Protein AF-A0A954WI90-F1 (afdb_monomer)

Structure (mmCIF, N/CA/C/O backbone):
data_AF-A0A954WI90-F1
#
_entry.id   AF-A0A954WI90-F1
#
loop_
_atom_site.group_PDB
_atom_site.id
_atom_site.type_symbol
_atom_site.label_atom_id
_atom_site.label_alt_id
_atom_site.label_comp_id
_atom_site.label_asym_id
_atom_site.label_entity_id
_atom_site.label_seq_id
_atom_site.pdbx_PDB_ins_code
_atom_site.Cartn_x
_atom_site.Cartn_y
_atom_site.Cartn_z
_atom_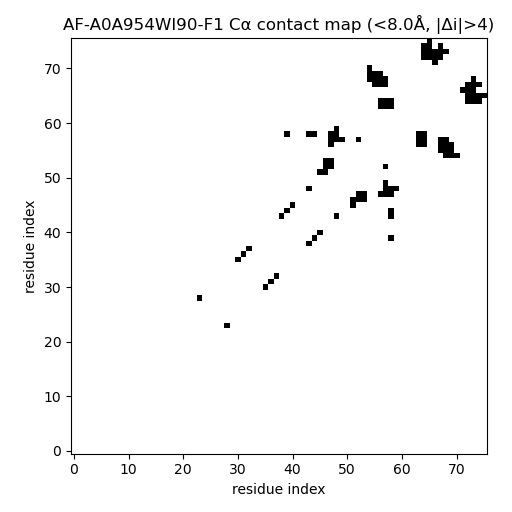site.occupancy
_atom_site.B_iso_or_equiv
_atom_site.auth_seq_id
_atom_site.auth_comp_id
_atom_site.auth_asym_id
_atom_site.auth_atom_id
_atom_site.pdbx_PDB_model_num
ATOM 1 N N . MET A 1 1 ? 15.275 -38.293 41.024 1.00 50.84 1 MET A N 1
ATOM 2 C CA . MET A 1 1 ? 14.889 -36.938 41.486 1.00 50.84 1 MET A CA 1
ATOM 3 C C . MET A 1 1 ? 14.834 -35.890 40.356 1.00 50.84 1 MET A C 1
ATOM 5 O O . MET A 1 1 ? 14.239 -34.849 40.563 1.00 50.84 1 MET A O 1
ATOM 9 N N . PHE A 1 2 ? 15.334 -36.164 39.137 1.00 46.84 2 PHE A N 1
ATOM 10 C CA . PHE A 1 2 ? 15.346 -35.213 38.000 1.00 46.84 2 PHE A CA 1
ATOM 11 C C . PHE A 1 2 ? 14.143 -35.283 37.028 1.00 46.84 2 PHE A C 1
ATOM 13 O O . PHE A 1 2 ? 14.146 -34.620 35.998 1.00 46.84 2 PHE A O 1
ATOM 20 N N . ARG A 1 3 ? 13.109 -36.090 37.311 1.00 52.44 3 ARG A N 1
ATOM 21 C CA . ARG A 1 3 ? 11.999 -36.349 36.365 1.00 52.44 3 ARG A CA 1
ATOM 22 C C . ARG A 1 3 ? 10.722 -35.526 36.585 1.00 52.44 3 ARG A C 1
ATOM 24 O O . ARG A 1 3 ? 9.763 -35.731 35.856 1.00 52.44 3 ARG A O 1
ATOM 31 N N . LEU A 1 4 ? 10.707 -34.592 37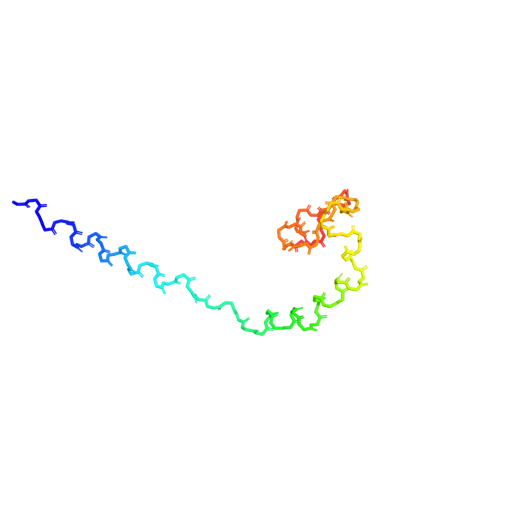.542 1.00 50.16 4 LEU A N 1
ATOM 32 C CA . LEU A 1 4 ? 9.539 -33.733 37.811 1.00 50.16 4 LEU A CA 1
ATOM 33 C C . LEU A 1 4 ? 9.672 -32.290 37.279 1.00 50.16 4 LEU A C 1
ATOM 35 O O . LEU A 1 4 ? 8.669 -31.594 37.190 1.00 50.16 4 LEU A O 1
ATOM 39 N N . ALA A 1 5 ? 10.873 -31.843 36.886 1.00 51.78 5 ALA A N 1
ATOM 40 C CA . ALA A 1 5 ? 11.120 -30.456 36.464 1.00 51.78 5 ALA A CA 1
ATOM 41 C C . ALA A 1 5 ? 10.737 -30.151 35.000 1.00 51.78 5 ALA A C 1
ATOM 43 O O . ALA A 1 5 ? 10.678 -28.990 34.606 1.00 51.78 5 ALA A O 1
ATOM 44 N N . THR A 1 6 ? 10.472 -31.170 34.178 1.00 54.78 6 THR A N 1
ATOM 45 C CA . THR A 1 6 ? 10.133 -30.993 32.754 1.00 54.78 6 THR A CA 1
ATOM 46 C C . THR A 1 6 ? 8.634 -30.813 32.506 1.00 54.78 6 THR A C 1
ATOM 48 O O . THR A 1 6 ? 8.255 -30.226 31.498 1.00 54.78 6 THR A O 1
ATOM 51 N N . ALA A 1 7 ? 7.768 -31.264 33.421 1.00 51.59 7 ALA A N 1
ATOM 52 C CA . ALA A 1 7 ? 6.315 -31.222 33.232 1.00 51.59 7 ALA A CA 1
ATOM 53 C C . ALA A 1 7 ? 5.727 -29.805 33.378 1.00 51.59 7 ALA A C 1
ATOM 55 O O . ALA A 1 7 ? 4.806 -29.438 32.651 1.00 51.59 7 ALA A O 1
ATOM 56 N N . THR A 1 8 ? 6.291 -28.979 34.263 1.00 56.50 8 THR A N 1
ATOM 57 C CA . THR A 1 8 ? 5.876 -27.578 34.460 1.00 56.50 8 THR A CA 1
ATOM 58 C C . THR A 1 8 ? 6.388 -26.656 33.353 1.00 56.50 8 THR A C 1
ATOM 60 O O . THR A 1 8 ? 5.666 -25.757 32.929 1.00 56.50 8 THR A O 1
ATOM 63 N N . GLY A 1 9 ? 7.590 -26.908 32.823 1.00 52.34 9 GLY A N 1
ATOM 64 C CA . GLY A 1 9 ? 8.152 -26.145 31.701 1.00 52.34 9 GLY A CA 1
ATOM 65 C C . GLY A 1 9 ? 7.393 -26.344 30.384 1.00 52.34 9 GLY A C 1
ATOM 66 O O . GLY A 1 9 ? 7.199 -25.388 29.637 1.00 52.34 9 GLY A O 1
ATOM 67 N N . ILE A 1 10 ? 6.898 -27.560 30.123 1.00 57.88 10 ILE A N 1
ATOM 68 C CA . ILE A 1 10 ? 6.110 -27.871 28.919 1.00 57.88 10 ILE A CA 1
ATOM 69 C C . ILE A 1 10 ? 4.724 -27.212 28.977 1.00 57.88 10 ILE A C 1
ATOM 71 O O . ILE A 1 10 ? 4.277 -26.673 27.970 1.00 57.88 10 ILE A O 1
ATOM 75 N N . ALA A 1 11 ? 4.072 -27.187 30.146 1.00 54.81 11 ALA A N 1
ATOM 76 C CA . ALA A 1 11 ? 2.731 -26.615 30.313 1.00 54.81 11 ALA A CA 1
ATOM 77 C C . ALA A 1 11 ? 2.678 -25.081 30.140 1.00 54.81 11 ALA A C 1
ATOM 79 O O . ALA A 1 11 ? 1.701 -24.533 29.622 1.00 54.81 11 ALA A O 1
ATOM 80 N N . VAL A 1 12 ? 3.740 -24.373 30.541 1.00 57.25 12 VAL A N 1
ATOM 81 C CA . VAL A 1 12 ? 3.859 -22.919 30.325 1.00 57.25 12 VAL A CA 1
ATOM 82 C C . VAL A 1 12 ? 4.094 -22.604 28.843 1.00 57.25 12 VAL A C 1
ATOM 84 O O . VAL A 1 12 ? 3.527 -21.644 28.319 1.00 57.25 12 VAL A O 1
ATOM 87 N N . LEU A 1 13 ? 4.855 -23.449 28.140 1.00 54.44 13 LEU A N 1
ATOM 88 C CA . LEU A 1 13 ? 5.146 -23.275 26.716 1.00 54.44 13 LEU A CA 1
ATOM 89 C C . LEU A 1 13 ? 3.900 -23.469 25.830 1.00 54.44 13 LEU A C 1
ATOM 91 O O . LEU A 1 13 ? 3.723 -22.735 24.859 1.00 54.44 13 LEU A O 1
ATOM 95 N N . THR A 1 14 ? 2.999 -24.394 26.181 1.00 59.72 14 THR A N 1
ATOM 96 C CA . THR A 1 14 ? 1.720 -24.592 25.468 1.00 59.72 14 THR A CA 1
ATOM 97 C C . THR A 1 14 ? 0.696 -23.488 25.730 1.00 59.72 14 THR A C 1
ATOM 99 O O . THR A 1 14 ? -0.101 -23.187 24.845 1.00 59.72 14 THR A O 1
ATOM 102 N N . THR A 1 15 ? 0.720 -22.847 26.901 1.00 58.34 15 THR A N 1
ATOM 103 C CA . THR A 1 15 ? -0.269 -21.812 27.258 1.00 58.34 15 THR A CA 1
ATOM 104 C C . THR A 1 15 ? 0.009 -20.473 26.558 1.00 58.34 15 THR A C 1
ATOM 106 O O . THR A 1 15 ? -0.926 -19.789 26.146 1.00 58.34 15 THR A O 1
ATOM 109 N N . CYS A 1 16 ? 1.278 -20.117 26.319 1.00 53.41 16 CYS A N 1
ATOM 110 C CA . CYS A 1 16 ? 1.633 -18.897 25.575 1.00 53.41 16 CYS A CA 1
ATOM 111 C C . CYS A 1 16 ? 1.225 -18.934 24.092 1.00 53.41 16 CYS A C 1
ATOM 113 O O . CYS A 1 16 ? 0.939 -17.887 23.511 1.00 53.41 16 CYS A O 1
ATOM 115 N N . LEU A 1 17 ? 1.148 -20.121 23.481 1.00 59.25 17 LEU A N 1
ATOM 116 C CA . LEU A 1 17 ? 0.790 -20.267 22.066 1.00 59.25 17 LEU A CA 1
ATOM 117 C C . LEU A 1 17 ? -0.702 -19.983 21.793 1.00 59.25 17 LEU A C 1
ATOM 119 O O . LEU A 1 17 ? -1.078 -19.673 20.666 1.00 59.25 17 LEU A O 1
ATOM 123 N N . ALA A 1 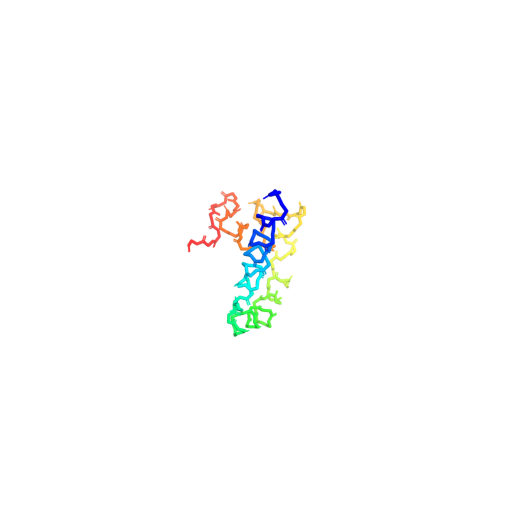18 ? -1.549 -20.033 22.826 1.00 56.34 18 ALA A N 1
ATOM 124 C CA . ALA A 1 18 ? -2.989 -19.806 22.710 1.00 56.34 18 ALA A CA 1
ATOM 125 C C . ALA A 1 18 ? -3.394 -18.316 22.669 1.00 56.34 18 ALA A C 1
ATOM 127 O O . ALA A 1 18 ? -4.537 -18.011 22.335 1.00 56.34 18 ALA A O 1
ATOM 128 N N . CYS A 1 19 ? -2.489 -17.375 22.980 1.00 47.75 19 CYS A N 1
ATOM 129 C CA . CYS A 1 19 ? -2.824 -15.944 23.081 1.00 47.75 19 CYS A CA 1
ATOM 130 C C . CYS A 1 19 ? -2.445 -15.114 21.834 1.00 47.75 19 CYS A C 1
ATOM 132 O O . CYS A 1 19 ? -2.883 -13.976 21.680 1.00 47.75 19 CYS A O 1
ATOM 134 N N . SER A 1 20 ? -1.677 -15.670 20.890 1.00 59.06 20 SER A N 1
ATOM 135 C CA . SER A 1 20 ? -1.228 -14.937 19.689 1.00 59.06 20 SER A CA 1
ATOM 136 C C . SER A 1 20 ? -2.331 -14.680 18.647 1.00 59.06 20 SER A C 1
ATOM 138 O O . SER A 1 20 ? -2.075 -14.041 17.630 1.00 59.06 20 SER A O 1
ATOM 140 N N . GLY A 1 21 ? -3.550 -15.170 18.886 1.00 59.47 21 GLY A N 1
ATOM 141 C CA . GLY A 1 21 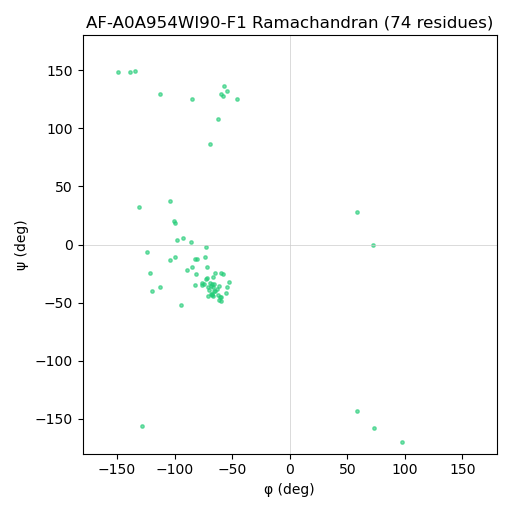? -4.681 -15.116 17.957 1.00 59.47 21 GLY A CA 1
ATOM 142 C C . GLY A 1 21 ? -5.712 -14.017 18.224 1.00 59.47 21 GLY A C 1
ATOM 143 O O . GLY A 1 21 ? -6.843 -14.160 17.769 1.00 59.47 21 GLY A O 1
ATOM 144 N N . MET A 1 22 ? -5.388 -12.949 18.966 1.00 54.34 22 MET A N 1
ATOM 145 C CA . MET A 1 22 ? -6.329 -11.832 19.133 1.00 54.34 22 MET A CA 1
ATOM 146 C C . MET A 1 22 ? -6.610 -11.193 17.763 1.00 54.34 22 MET A C 1
ATOM 148 O O . MET A 1 22 ? -5.743 -10.563 17.156 1.00 54.34 22 MET A O 1
ATOM 152 N N . ALA A 1 23 ? -7.819 -11.421 17.252 1.00 61.62 23 ALA A N 1
ATOM 153 C CA . ALA A 1 23 ? -8.242 -11.033 15.917 1.00 61.62 23 ALA A CA 1
ATOM 154 C C . ALA A 1 23 ? -8.115 -9.514 15.703 1.00 61.62 23 ALA A C 1
ATOM 156 O O . ALA A 1 23 ? -8.661 -8.713 16.461 1.00 61.62 23 ALA A O 1
ATOM 157 N N . ARG A 1 24 ? -7.430 -9.113 14.623 1.00 61.44 24 ARG A N 1
ATOM 158 C CA . ARG A 1 24 ? -7.557 -7.761 14.055 1.00 61.44 24 ARG A CA 1
ATOM 159 C C . ARG A 1 24 ? -9.024 -7.576 13.663 1.00 61.44 24 ARG A C 1
ATOM 161 O O . ARG A 1 24 ? -9.585 -8.459 13.021 1.00 61.44 24 ARG A O 1
ATOM 168 N N . GLY A 1 25 ? -9.643 -6.473 14.089 1.00 59.31 25 GLY A N 1
ATOM 169 C CA . GLY A 1 25 ? -11.065 -6.201 13.863 1.00 59.31 25 GLY A CA 1
ATOM 170 C C . GLY A 1 25 ? -11.485 -6.495 12.419 1.00 59.31 25 GLY A C 1
ATOM 171 O O . GLY A 1 25 ? -10.874 -5.997 11.473 1.00 59.31 25 GLY A O 1
ATOM 172 N N . ALA A 1 26 ? -12.514 -7.332 12.257 1.00 63.41 26 ALA A N 1
ATOM 173 C CA . ALA A 1 26 ? -12.945 -7.869 10.962 1.00 63.41 26 ALA A CA 1
ATOM 174 C C . ALA A 1 26 ? -13.346 -6.780 9.946 1.00 63.41 26 ALA A C 1
ATOM 176 O O . ALA A 1 26 ? -13.267 -6.979 8.736 1.00 63.41 26 ALA A O 1
ATOM 177 N N . ASN A 1 27 ? -13.741 -5.607 10.439 1.00 79.94 27 ASN A N 1
ATOM 178 C CA . ASN A 1 27 ? -14.222 -4.477 9.655 1.00 79.94 27 ASN A CA 1
ATOM 179 C C . ASN A 1 27 ? -13.143 -3.833 8.765 1.00 79.94 27 ASN A C 1
ATOM 181 O O . ASN A 1 27 ? -13.415 -3.526 7.606 1.00 79.94 27 ASN A O 1
ATOM 185 N N . GLY A 1 28 ? -11.924 -3.635 9.275 1.00 86.69 28 GLY A N 1
ATOM 186 C CA . GLY A 1 28 ? -10.866 -2.945 8.527 1.00 86.69 28 GLY A CA 1
ATOM 187 C C . GLY A 1 28 ? -10.326 -3.773 7.360 1.00 86.69 28 GLY A C 1
ATOM 188 O O . GLY A 1 28 ? -10.169 -3.266 6.250 1.00 86.69 28 GLY A O 1
ATOM 189 N N . THR A 1 29 ? -10.085 -5.065 7.595 1.00 89.62 29 THR A N 1
ATOM 190 C CA . THR A 1 29 ? -9.614 -5.981 6.549 1.00 89.62 29 THR A CA 1
ATOM 191 C C . THR A 1 29 ? -10.678 -6.185 5.480 1.00 89.62 29 THR A C 1
ATOM 193 O O . THR A 1 29 ? -10.363 -6.087 4.300 1.00 89.62 29 THR A O 1
ATOM 196 N N . GLU A 1 30 ? -11.940 -6.394 5.863 1.00 92.50 30 GLU A N 1
ATOM 197 C CA . GLU A 1 30 ? -13.007 -6.567 4.877 1.00 92.50 30 GLU A CA 1
ATOM 198 C C . GLU A 1 30 ? -13.161 -5.333 3.976 1.00 92.50 30 GLU A C 1
ATOM 200 O O . GLU A 1 30 ? -13.240 -5.466 2.753 1.00 92.50 30 GLU A O 1
ATOM 205 N N . PHE A 1 31 ? -13.155 -4.132 4.561 1.00 94.44 31 PHE A N 1
ATOM 206 C CA . PHE A 1 31 ? -13.214 -2.892 3.791 1.00 94.44 31 PHE A CA 1
ATOM 207 C C . PHE A 1 31 ? -12.027 -2.767 2.831 1.00 94.44 31 PHE A C 1
ATOM 209 O O . PHE A 1 31 ? -12.215 -2.440 1.660 1.00 94.44 31 PHE A O 1
ATOM 216 N N . PHE A 1 32 ? -10.812 -3.067 3.297 1.00 93.38 32 PHE A N 1
ATOM 217 C CA . PHE A 1 32 ? -9.623 -3.021 2.452 1.00 93.38 32 PHE A CA 1
ATOM 218 C C . PHE A 1 32 ? -9.733 -3.972 1.255 1.00 93.38 32 PHE A C 1
ATOM 220 O O . PHE A 1 32 ? -9.514 -3.558 0.117 1.00 93.38 32 PHE A O 1
ATOM 227 N N . GLU A 1 33 ? -10.116 -5.224 1.497 1.00 94.38 33 GLU A N 1
ATOM 228 C CA . GLU A 1 33 ? -10.233 -6.245 0.453 1.00 94.38 33 GLU A CA 1
ATOM 229 C C . GLU A 1 33 ? -11.340 -5.919 -0.558 1.00 94.38 33 GLU A C 1
ATOM 231 O O . GLU A 1 33 ? -11.143 -6.098 -1.759 1.00 94.38 33 GLU A O 1
ATOM 236 N N . LYS A 1 34 ? -12.488 -5.405 -0.097 1.00 96.00 34 LYS A N 1
ATOM 237 C CA . LYS A 1 34 ? -13.638 -5.112 -0.969 1.00 96.00 34 LYS A CA 1
ATOM 238 C C . LYS A 1 34 ? -13.530 -3.773 -1.696 1.00 96.00 34 LYS A C 1
ATOM 240 O O . LYS A 1 34 ? -13.994 -3.678 -2.826 1.00 96.00 34 LYS A O 1
ATOM 245 N N . GLN A 1 35 ? -12.940 -2.754 -1.070 1.00 95.94 35 GLN A N 1
ATOM 246 C CA . GLN A 1 35 ? -12.985 -1.376 -1.576 1.00 95.94 35 GLN A CA 1
ATOM 247 C C . GLN A 1 35 ? -11.626 -0.856 -2.046 1.00 95.94 35 GLN A C 1
ATOM 249 O O . GLN A 1 35 ? -11.556 -0.133 -3.037 1.00 95.94 35 GLN A O 1
ATOM 254 N N . VAL A 1 36 ? -10.534 -1.218 -1.367 1.00 94.50 36 VAL A N 1
ATOM 255 C CA . VAL A 1 36 ? -9.206 -0.641 -1.638 1.00 94.50 36 VAL A CA 1
ATOM 256 C C . VAL A 1 36 ? -8.406 -1.509 -2.608 1.00 94.50 36 VAL A C 1
ATOM 258 O O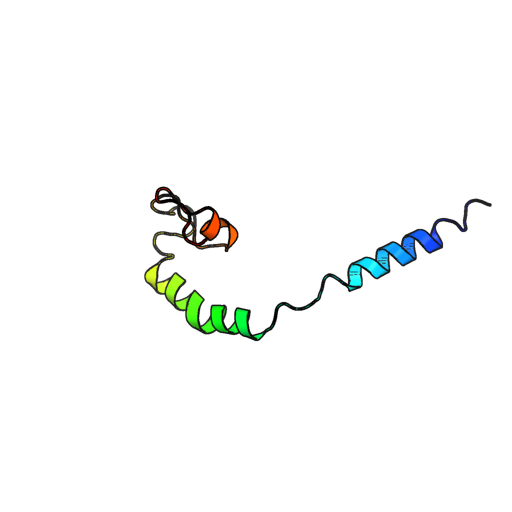 . VAL A 1 36 ? -7.936 -1.012 -3.634 1.00 94.50 36 VAL A O 1
ATOM 261 N N . ARG A 1 37 ? -8.278 -2.816 -2.338 1.00 95.12 37 ARG A N 1
ATOM 262 C CA . ARG A 1 37 ? -7.480 -3.739 -3.163 1.00 95.12 37 ARG A CA 1
ATOM 263 C C . ARG A 1 37 ? -7.887 -3.740 -4.648 1.00 95.12 37 ARG A C 1
ATOM 265 O O . ARG A 1 37 ? -6.977 -3.696 -5.477 1.00 95.12 37 ARG A O 1
ATOM 272 N N . PRO A 1 38 ? -9.180 -3.713 -5.033 1.00 96.69 38 PRO A N 1
ATOM 273 C CA . PRO A 1 38 ? -9.562 -3.696 -6.447 1.00 96.69 38 PRO A CA 1
ATOM 274 C C . PRO A 1 38 ? -9.051 -2.459 -7.194 1.00 96.69 38 PRO A C 1
ATOM 276 O O . PRO A 1 38 ? -8.645 -2.559 -8.352 1.00 96.69 38 PRO A O 1
ATOM 279 N N . LEU A 1 39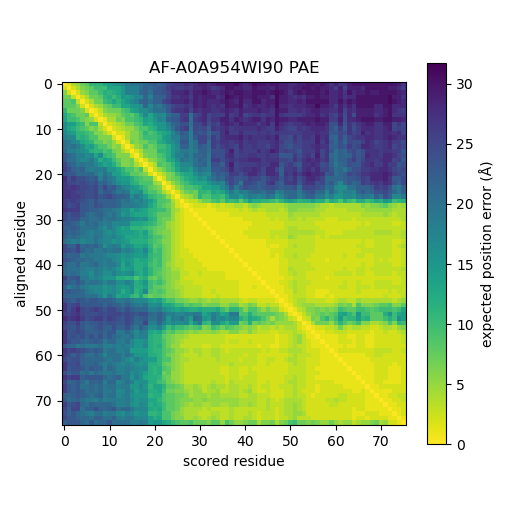 ? -9.007 -1.301 -6.528 1.00 96.56 39 LEU A N 1
ATOM 280 C CA . LEU A 1 39 ? -8.476 -0.067 -7.109 1.00 96.56 39 LEU A CA 1
ATOM 281 C C . LEU A 1 39 ? -6.962 -0.156 -7.317 1.00 96.56 39 LEU A C 1
ATOM 283 O O . LEU A 1 39 ? -6.469 0.219 -8.381 1.00 96.56 39 LEU A O 1
ATOM 287 N N . LEU A 1 40 ? -6.233 -0.706 -6.340 1.00 95.00 40 LEU A N 1
ATOM 288 C CA . LEU A 1 40 ? -4.785 -0.900 -6.447 1.00 95.00 40 LEU A CA 1
ATOM 289 C C . LEU A 1 40 ? -4.430 -1.847 -7.596 1.00 95.00 40 LEU A C 1
ATOM 291 O O . LEU A 1 40 ? -3.537 -1.537 -8.386 1.00 95.00 40 LEU A O 1
ATOM 295 N N . VAL A 1 41 ? -5.169 -2.950 -7.741 1.00 94.56 41 VAL A N 1
ATOM 296 C CA . VAL A 1 41 ? -4.993 -3.898 -8.853 1.00 94.56 41 VAL A CA 1
ATOM 297 C C . VAL A 1 41 ? -5.258 -3.214 -10.194 1.00 94.56 41 VAL A C 1
ATOM 299 O O . VAL A 1 41 ? -4.448 -3.327 -11.111 1.00 94.56 41 VAL A O 1
ATOM 302 N N . ALA A 1 42 ? -6.361 -2.471 -10.305 1.00 96.06 42 ALA A N 1
ATOM 303 C CA . ALA A 1 42 ? -6.776 -1.866 -11.567 1.00 96.06 42 ALA A CA 1
ATOM 304 C C . ALA A 1 42 ? -5.901 -0.683 -12.010 1.00 96.06 42 ALA A C 1
ATOM 306 O O . ALA A 1 42 ? -5.826 -0.402 -13.207 1.00 96.06 42 ALA A O 1
ATOM 307 N N . ARG A 1 43 ? -5.299 0.058 -11.069 1.00 94.69 43 ARG A N 1
ATOM 308 C CA . ARG A 1 43 ? -4.681 1.365 -11.360 1.00 94.69 43 ARG A CA 1
ATOM 309 C C . ARG A 1 43 ? -3.201 1.461 -11.020 1.00 94.69 43 ARG A C 1
ATOM 311 O O . ARG A 1 43 ? -2.514 2.278 -11.621 1.00 94.69 43 ARG A O 1
ATOM 318 N N . CYS A 1 44 ? -2.704 0.655 -10.086 1.00 93.12 44 CYS A N 1
ATOM 319 C CA . CYS A 1 44 ? -1.367 0.849 -9.523 1.00 93.12 44 CYS A CA 1
ATOM 320 C C . CYS A 1 44 ? -0.449 -0.353 -9.763 1.00 93.12 44 CYS A C 1
ATOM 322 O O . CYS A 1 44 ? 0.725 -0.179 -10.087 1.00 93.12 44 CYS A O 1
ATOM 324 N N . TYR A 1 45 ? -0.964 -1.578 -9.641 1.00 92.75 45 TYR A N 1
ATOM 325 C CA . TYR A 1 45 ? -0.139 -2.790 -9.680 1.00 92.75 45 TYR A CA 1
ATOM 326 C C . TYR A 1 45 ? 0.548 -3.022 -11.024 1.00 92.75 45 TYR A C 1
ATOM 328 O O . TYR A 1 45 ? 1.624 -3.613 -11.041 1.00 92.75 45 TYR A O 1
ATOM 336 N N . ALA A 1 46 ? 0.007 -2.483 -12.119 1.00 91.19 46 ALA A N 1
ATOM 337 C CA . ALA A 1 46 ? 0.658 -2.528 -13.427 1.00 91.19 46 ALA A CA 1
ATOM 338 C C . ALA A 1 46 ? 2.108 -1.995 -13.401 1.00 91.19 46 ALA A C 1
ATOM 340 O O . ALA A 1 46 ? 2.949 -2.505 -14.140 1.00 91.19 46 ALA A O 1
ATOM 341 N N . CYS A 1 47 ? 2.397 -1.015 -12.533 1.00 91.81 47 CYS A N 1
ATOM 342 C CA . CYS A 1 47 ? 3.711 -0.374 -12.412 1.00 91.81 47 CYS A CA 1
ATOM 343 C C . CYS A 1 47 ? 4.317 -0.430 -11.000 1.00 91.81 47 CYS A C 1
ATOM 345 O O . CYS A 1 47 ? 5.440 0.013 -10.822 1.00 91.81 47 CYS A O 1
ATOM 347 N N . HIS A 1 48 ? 3.605 -0.910 -9.980 1.00 92.62 48 HIS A N 1
ATOM 348 C CA . HIS A 1 48 ? 4.090 -0.923 -8.588 1.00 92.62 48 HIS A CA 1
ATOM 349 C C . HIS A 1 48 ? 3.918 -2.291 -7.915 1.00 92.62 48 HIS A C 1
ATOM 351 O O . HIS A 1 48 ? 3.662 -2.380 -6.712 1.00 92.62 48 HIS A O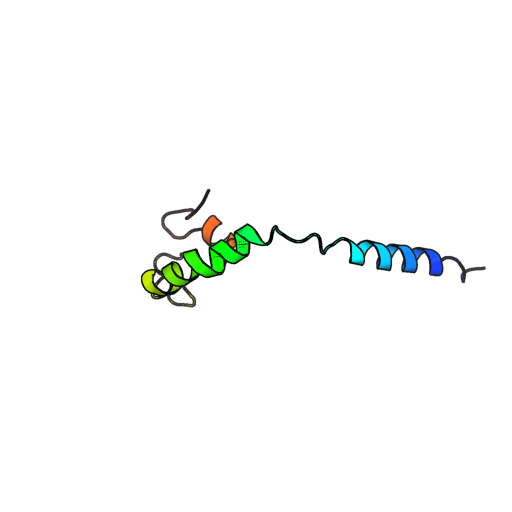 1
ATOM 357 N N . SER A 1 49 ? 4.020 -3.370 -8.697 1.00 87.38 49 SER A N 1
ATOM 358 C CA . SER A 1 49 ? 4.046 -4.745 -8.188 1.00 87.38 49 SER A CA 1
ATOM 359 C C . SER A 1 49 ? 5.154 -5.573 -8.845 1.00 87.38 49 SER A C 1
ATOM 361 O O . SER A 1 49 ? 5.526 -5.341 -10.003 1.00 87.38 49 SER A O 1
ATOM 363 N N . GLY A 1 50 ? 5.699 -6.536 -8.098 1.00 83.56 50 GLY A N 1
ATOM 364 C CA . GLY A 1 50 ? 6.723 -7.453 -8.585 1.00 83.56 50 GLY A CA 1
ATOM 365 C C . GLY A 1 50 ? 7.993 -6.755 -9.084 1.00 83.56 50 GLY A C 1
ATOM 366 O O . GLY A 1 50 ? 8.446 -5.741 -8.547 1.00 83.56 50 GLY A O 1
ATOM 367 N N . THR A 1 51 ? 8.590 -7.304 -10.145 1.00 71.44 51 THR A N 1
ATOM 368 C CA . THR A 1 51 ? 9.881 -6.844 -10.689 1.00 71.44 51 THR A CA 1
ATOM 369 C C . THR A 1 51 ? 9.803 -5.521 -11.450 1.00 71.44 51 THR A C 1
ATOM 371 O O . THR A 1 51 ? 10.839 -4.934 -11.749 1.00 71.44 51 THR A O 1
ATOM 374 N N . LYS A 1 52 ? 8.597 -5.025 -11.751 1.00 63.62 52 LYS A N 1
ATOM 375 C CA . LYS A 1 52 ? 8.376 -3.763 -12.471 1.00 63.62 52 LYS A CA 1
ATOM 376 C C . LYS A 1 52 ? 7.939 -2.634 -11.545 1.00 63.62 52 LYS A C 1
ATOM 378 O O . LYS A 1 52 ? 7.106 -1.829 -11.933 1.00 63.62 52 LYS A O 1
ATOM 383 N N . SER A 1 53 ? 8.497 -2.583 -10.338 1.00 72.38 53 SER A N 1
ATOM 384 C CA . SER A 1 53 ? 8.248 -1.525 -9.355 1.00 72.38 53 SER A CA 1
ATOM 385 C C . SER A 1 53 ? 8.874 -0.201 -9.820 1.00 72.38 53 SER A C 1
ATOM 387 O O . SER A 1 53 ? 10.029 0.101 -9.516 1.00 72.38 53 SER A O 1
ATOM 389 N N . GLY A 1 54 ? 8.137 0.573 -10.617 1.00 75.31 54 GLY A N 1
ATOM 390 C CA . GLY A 1 54 ? 8.542 1.887 -11.104 1.00 75.31 54 GLY A CA 1
ATOM 391 C C . GLY A 1 54 ? 8.918 2.809 -9.946 1.00 75.31 54 GLY A C 1
ATOM 392 O O . GLY A 1 54 ? 8.211 2.874 -8.940 1.00 75.31 54 GLY A O 1
ATOM 393 N N . GLY A 1 55 ? 10.066 3.483 -10.059 1.00 86.31 55 GLY A N 1
ATOM 394 C CA . GLY A 1 55 ? 10.581 4.353 -8.996 1.00 86.31 55 GLY A CA 1
ATOM 395 C C . GLY A 1 55 ? 10.812 3.637 -7.660 1.00 86.31 55 GLY A C 1
ATOM 396 O O . GLY A 1 55 ? 10.660 4.260 -6.616 1.00 86.31 55 GLY A O 1
ATOM 397 N N . GLY A 1 56 ? 11.092 2.327 -7.667 1.00 90.25 56 GLY A N 1
ATOM 398 C CA . GLY A 1 56 ? 11.413 1.548 -6.464 1.00 90.25 56 GLY A CA 1
ATOM 399 C C . GLY A 1 56 ? 10.234 1.271 -5.521 1.00 90.25 56 GLY A C 1
ATOM 400 O O . GLY A 1 56 ? 10.412 0.589 -4.514 1.00 90.25 56 GLY A O 1
ATOM 401 N N . LEU A 1 57 ? 9.026 1.753 -5.837 1.00 93.06 57 LEU A N 1
ATOM 402 C CA . LEU A 1 57 ? 7.844 1.605 -4.986 1.00 93.06 57 LEU A CA 1
ATOM 403 C C . LEU A 1 57 ? 7.142 0.260 -5.225 1.00 93.06 57 LEU A C 1
ATOM 405 O O . LEU A 1 57 ? 6.704 -0.023 -6.342 1.00 93.06 57 LEU A O 1
ATOM 409 N N . SER A 1 58 ? 6.950 -0.509 -4.148 1.00 92.50 58 SER A N 1
ATOM 410 C CA . SER A 1 58 ? 6.142 -1.736 -4.135 1.00 92.50 58 SER A CA 1
ATOM 411 C C . SER A 1 58 ? 4.889 -1.566 -3.276 1.00 92.50 58 SER A C 1
ATOM 413 O O . SER A 1 58 ? 4.964 -1.165 -2.112 1.00 92.50 58 SER A O 1
ATOM 415 N N . LEU A 1 59 ? 3.732 -1.923 -3.844 1.00 93.06 59 LEU A N 1
ATOM 416 C CA . LEU A 1 59 ? 2.433 -1.865 -3.175 1.00 93.06 59 LEU A CA 1
ATOM 417 C C . LEU A 1 59 ? 1.943 -3.224 -2.634 1.00 93.06 59 LEU A C 1
ATOM 419 O O . LEU A 1 59 ? 0.762 -3.377 -2.317 1.00 93.06 59 LEU A O 1
ATOM 423 N N . GLU A 1 60 ? 2.839 -4.197 -2.463 1.00 89.38 60 GLU A N 1
ATOM 424 C CA . GLU A 1 60 ? 2.484 -5.569 -2.057 1.00 89.38 60 GLU A CA 1
ATOM 425 C C . GLU A 1 60 ? 2.347 -5.757 -0.537 1.00 89.38 60 GLU A C 1
ATOM 427 O O . GLU A 1 60 ? 1.703 -6.700 -0.080 1.00 89.38 60 GLU A O 1
ATOM 432 N N . SER A 1 61 ? 2.922 -4.860 0.269 1.00 90.88 61 SER A N 1
ATOM 433 C CA . SER A 1 61 ? 2.827 -4.926 1.733 1.00 90.88 61 SER A CA 1
ATOM 434 C C . SER A 1 61 ? 2.868 -3.546 2.377 1.00 90.88 61 SER A C 1
ATOM 436 O O . SER A 1 61 ? 3.578 -2.664 1.906 1.00 90.88 61 SER A O 1
ATOM 438 N N . ALA A 1 62 ? 2.188 -3.379 3.514 1.00 90.94 62 ALA A N 1
ATOM 439 C CA . ALA A 1 62 ? 2.198 -2.122 4.269 1.00 90.94 62 ALA A CA 1
ATOM 440 C C . ALA A 1 62 ? 3.624 -1.650 4.626 1.00 90.94 62 ALA A C 1
ATOM 442 O O . ALA A 1 62 ? 3.926 -0.465 4.542 1.00 90.94 62 ALA A O 1
ATOM 443 N N . ALA A 1 63 ? 4.529 -2.584 4.938 1.00 92.81 63 ALA A N 1
ATOM 444 C CA . ALA A 1 63 ? 5.934 -2.273 5.196 1.00 92.81 63 ALA A CA 1
ATOM 445 C C . ALA A 1 63 ? 6.661 -1.735 3.951 1.00 92.81 63 ALA A C 1
ATOM 447 O O . ALA A 1 63 ? 7.549 -0.895 4.064 1.00 92.81 63 ALA A O 1
ATOM 448 N N . ALA A 1 64 ? 6.311 -2.205 2.750 1.00 92.50 64 ALA A N 1
ATOM 449 C CA . ALA A 1 64 ? 6.832 -1.628 1.513 1.00 92.50 64 ALA A CA 1
ATOM 450 C C . ALA A 1 64 ? 6.279 -0.215 1.270 1.00 92.50 64 ALA A C 1
ATOM 452 O O . ALA A 1 64 ? 7.014 0.643 0.795 1.00 92.50 64 ALA A O 1
ATOM 453 N N . TRP A 1 65 ? 5.035 0.058 1.674 1.00 93.31 65 TRP A N 1
ATOM 454 C CA . TRP A 1 65 ? 4.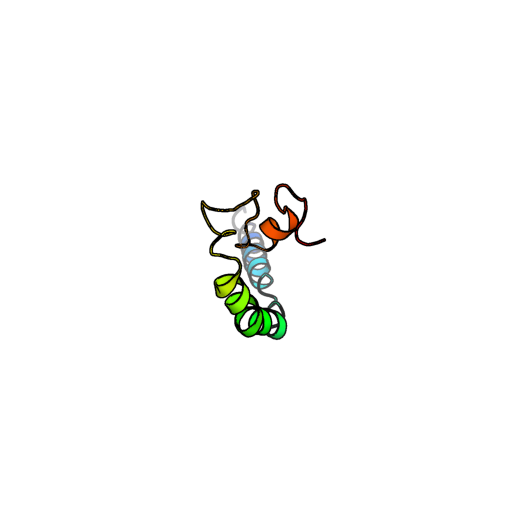429 1.387 1.532 1.00 93.31 65 TRP A CA 1
ATOM 455 C C . TRP A 1 65 ? 5.116 2.408 2.445 1.00 93.31 65 TRP A C 1
ATOM 457 O O . TRP A 1 65 ? 5.423 3.515 2.014 1.00 93.31 65 TRP A O 1
ATOM 467 N N . GLN A 1 66 ? 5.412 2.013 3.687 1.00 95.12 66 GLN A N 1
ATOM 468 C CA . GLN A 1 66 ? 6.155 2.840 4.644 1.00 95.12 66 GLN A CA 1
ATOM 469 C C . GLN A 1 66 ? 7.594 3.098 4.191 1.00 95.12 66 GLN A C 1
ATOM 471 O O . GLN A 1 66 ? 8.091 4.209 4.337 1.00 95.12 66 GLN A O 1
ATOM 476 N N . ARG A 1 67 ? 8.268 2.089 3.617 1.00 93.38 67 ARG A N 1
ATOM 477 C CA . ARG A 1 67 ? 9.595 2.289 3.010 1.00 93.38 67 ARG A CA 1
ATOM 478 C C . ARG A 1 67 ? 9.533 3.249 1.822 1.00 93.38 67 ARG A C 1
ATOM 480 O O . ARG A 1 67 ? 10.432 4.067 1.668 1.00 93.38 67 ARG A O 1
ATOM 487 N N . GLY A 1 68 ? 8.472 3.159 1.023 1.00 93.06 68 GLY A N 1
ATOM 488 C CA . GLY A 1 68 ? 8.273 4.004 -0.145 1.00 93.06 68 GLY A CA 1
ATOM 489 C C . GLY A 1 68 ? 9.192 3.650 -1.311 1.00 93.06 68 GLY A C 1
ATOM 490 O O . GLY A 1 68 ? 9.673 2.521 -1.420 1.00 93.06 68 GLY A O 1
ATOM 491 N N . GLY A 1 69 ? 9.386 4.619 -2.202 1.00 92.50 69 GLY A N 1
ATOM 492 C CA . GLY A 1 69 ? 10.272 4.516 -3.363 1.00 92.50 69 GLY A CA 1
ATOM 493 C C . GLY A 1 69 ? 11.244 5.692 -3.432 1.00 92.50 69 GLY A C 1
ATOM 494 O O . GLY A 1 69 ? 11.496 6.361 -2.434 1.00 92.50 69 GLY A O 1
ATOM 495 N N . GLU A 1 70 ? 11.739 5.997 -4.628 1.00 92.62 70 GLU A N 1
ATOM 496 C CA . GLU A 1 70 ? 12.693 7.092 -4.880 1.00 92.62 70 GLU A CA 1
ATOM 497 C C . GLU A 1 70 ? 12.167 8.472 -4.437 1.00 92.62 70 GLU A C 1
ATOM 499 O O . GLU A 1 70 ? 12.939 9.373 -4.125 1.00 92.62 70 GLU A O 1
ATOM 504 N N . SER A 1 71 ? 10.843 8.652 -4.387 1.00 92.31 71 SER A N 1
ATOM 505 C CA . SER A 1 71 ? 10.196 9.891 -3.929 1.00 92.31 71 SER A CA 1
ATOM 506 C C . SER A 1 71 ? 9.999 9.968 -2.408 1.00 92.31 71 SER A C 1
ATOM 508 O O . SER A 1 71 ? 9.435 10.948 -1.925 1.00 92.31 71 SER A O 1
ATOM 510 N N . GLY A 1 72 ? 10.448 8.959 -1.655 1.00 93.19 72 GLY A N 1
ATOM 511 C CA . GLY A 1 72 ? 10.253 8.840 -0.210 1.00 93.19 72 GLY A CA 1
ATOM 512 C C . GLY A 1 72 ? 9.073 7.936 0.190 1.00 93.19 72 GLY A C 1
ATOM 513 O O . GLY A 1 72 ? 8.525 7.224 -0.661 1.00 93.19 72 GLY A O 1
ATOM 514 N N . PRO A 1 73 ? 8.696 7.934 1.487 1.00 94.19 73 PRO A N 1
ATOM 515 C CA . PRO A 1 73 ? 7.607 7.118 2.035 1.00 94.19 73 PRO A CA 1
ATOM 516 C C . PRO A 1 73 ? 6.267 7.373 1.337 1.00 94.19 73 PRO A C 1
ATOM 518 O O . PRO A 1 73 ? 5.891 8.523 1.118 1.00 94.19 73 PRO A O 1
ATOM 521 N N . ALA A 1 74 ? 5.511 6.313 1.031 1.00 92.19 74 ALA A N 1
ATOM 522 C CA . ALA A 1 74 ? 4.170 6.457 0.452 1.00 92.19 74 ALA A CA 1
ATOM 523 C C . ALA A 1 74 ? 3.099 6.740 1.520 1.00 92.19 74 ALA A C 1
ATOM 525 O O . ALA A 1 74 ? 2.056 7.316 1.215 1.00 92.19 74 ALA A O 1
ATOM 526 N N . ILE A 1 75 ? 3.355 6.321 2.762 1.00 91.19 75 ILE A N 1
ATOM 527 C CA . ILE A 1 75 ? 2.522 6.574 3.943 1.00 91.19 75 ILE A CA 1
ATOM 528 C C . ILE A 1 75 ? 3.423 6.907 5.143 1.00 91.19 75 ILE A C 1
ATOM 530 O O . ILE A 1 75 ? 4.538 6.385 5.219 1.00 91.19 75 ILE A O 1
ATOM 534 N N . VAL A 1 76 ? 2.940 7.748 6.067 1.00 87.56 76 VAL A N 1
ATOM 535 C CA . VAL A 1 76 ? 3.632 8.178 7.303 1.00 87.56 76 VAL A CA 1
ATOM 536 C C . VAL A 1 76 ? 2.822 7.860 8.550 1.00 87.56 76 VAL A C 1
ATOM 538 O O . VAL A 1 76 ? 1.574 7.861 8.450 1.00 87.56 76 VAL A O 1
#

Foldseek 3Di:
DPPPPVVVVVVVVVVVVVPPCPDDPPVVVVCCVPPPVVCCVVPPCVQADDPNRPQQQHPPDPVSQQCGGVVGHNDD

Solvent-accessible surface area (backbone atoms only — not comparable to full-atom values): 4608 Å² total; per-residue (Å²): 136,82,82,68,72,59,63,61,58,52,54,56,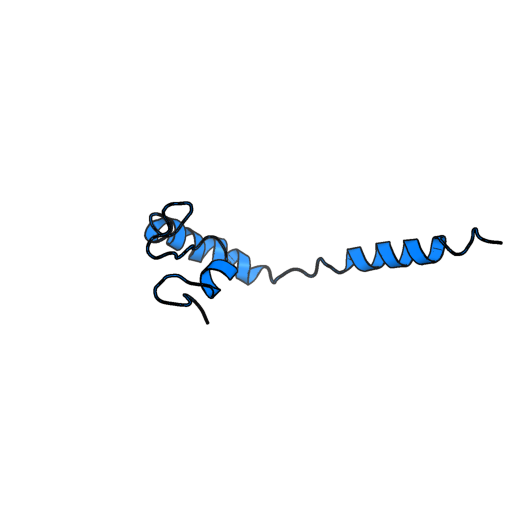60,60,57,62,67,71,64,78,69,76,74,74,66,69,67,61,57,52,47,39,61,73,63,46,48,58,51,41,58,75,74,41,37,87,42,19,36,82,95,51,28,55,64,64,24,36,72,86,41,72,69,38,29,47,61,19,27,80,92,41,54,73,49,134

pLDDT: mean 78.54, std 17.61, range [46.84, 96.69]

Mean predicted aligned error: 12.41 Å

Radius of gyration: 21.47 Å; Cα contacts (8 Å, |Δi|>4): 56; chains: 1; bounding box: 30×47×55 Å

Sequence (76 aa):
MFRLATATGIAVLTTCLACSGMARGANGTEFFEKQVRPLLVARCYACHSGTKSGGGLSLESAAAWQRGGESGPAIV

Secondary structure (DSSP, 8-state):
--SSHHHHHHHHHHHHTTSTT----HHHHHHIIIIIHHHHHHHTHHHHSGGG-GGG---SSHHHHHH-BTTB-S--